Protein AF-A0A4V2URI7-F1 (afdb_monomer_lite)

Foldseek 3Di:
DLVQLVVLQVQLVVLCVCLVVDDDPSSVVSNVSSVVSNVVSVVVNVVVVVVVVD

Radius of gyration: 13.18 Å; chains: 1; bounding box: 33×13×35 Å

pLDDT: mean 90.48, std 10.58, range [51.88, 97.44]

Organism: NCBI:txid86956

Secondary structure (DSSP, 8-state):
-HHHHHHHHHHHHHHHHHGGGS-THHHHHHHHHHHHHHHHHHHHHHHHHHTTT-

Sequence (54 aa):
MAVFGIILIILGCIGLIMGPIMFGDIGIGTTYSGIISIVTGVGFLKMDHDKIKE

Structure (mmCIF, N/CA/C/O backbone):
data_AF-A0A4V2URI7-F1
#
_entry.id   AF-A0A4V2URI7-F1
#
loop_
_atom_site.group_PDB
_atom_site.id
_atom_site.type_symbol
_atom_site.label_atom_id
_atom_site.label_alt_id
_atom_site.label_comp_id
_atom_site.label_asym_id
_atom_site.label_entity_id
_atom_site.label_seq_id
_atom_site.pdbx_PDB_ins_code
_atom_site.Cartn_x
_atom_site.Cartn_y
_atom_site.Cartn_z
_atom_site.occupancy
_atom_site.B_iso_or_equiv
_atom_site.auth_seq_id
_atom_site.auth_comp_id
_atom_site.auth_asym_id
_atom_site.auth_atom_id
_atom_site.pdbx_PDB_model_num
ATOM 1 N N . MET A 1 1 ? -8.362 -4.770 13.553 1.00 80.12 1 MET A N 1
ATOM 2 C CA . MET A 1 1 ? -8.037 -5.108 12.146 1.00 80.12 1 MET A CA 1
ATOM 3 C C . MET A 1 1 ? -7.861 -3.868 11.275 1.00 80.12 1 MET A C 1
ATOM 5 O O . MET A 1 1 ? -7.138 -3.940 10.286 1.00 80.12 1 MET A O 1
ATOM 9 N N . ALA A 1 2 ? -8.407 -2.722 11.692 1.00 85.62 2 ALA A N 1
ATOM 10 C CA . ALA A 1 2 ? -8.240 -1.442 11.010 1.00 85.62 2 ALA A CA 1
ATOM 11 C C . ALA A 1 2 ? -6.784 -1.073 10.663 1.00 85.62 2 ALA A C 1
ATOM 13 O O . ALA A 1 2 ? -6.516 -0.655 9.541 1.00 85.62 2 ALA A O 1
ATOM 14 N N . VAL A 1 3 ? -5.829 -1.293 11.577 1.00 91.31 3 VAL A N 1
ATOM 15 C CA . VAL A 1 3 ? -4.403 -0.981 11.346 1.00 91.31 3 VAL A CA 1
ATOM 16 C C . VAL A 1 3 ? -3.836 -1.739 10.140 1.00 91.31 3 VAL A C 1
ATOM 18 O O . VAL A 1 3 ? -3.210 -1.133 9.274 1.00 91.31 3 VAL A O 1
ATOM 21 N N . PHE A 1 4 ? -4.106 -3.044 10.033 1.00 92.12 4 PHE A N 1
ATOM 22 C CA . PHE A 1 4 ? -3.690 -3.843 8.876 1.00 92.12 4 PHE A CA 1
ATOM 23 C C . PHE A 1 4 ? -4.370 -3.373 7.587 1.00 92.12 4 PHE A C 1
ATOM 25 O O . PHE A 1 4 ? -3.723 -3.313 6.545 1.00 92.12 4 PHE A O 1
ATOM 32 N N . GLY A 1 5 ? -5.645 -2.978 7.664 1.00 93.75 5 GLY A N 1
ATOM 33 C CA . GLY A 1 5 ? -6.375 -2.431 6.522 1.00 93.75 5 GLY A CA 1
ATOM 34 C C . GLY A 1 5 ? -5.754 -1.144 5.974 1.00 93.75 5 GLY A C 1
ATOM 35 O O . GLY A 1 5 ? -5.535 -1.025 4.771 1.00 93.75 5 GLY A O 1
ATOM 36 N N . ILE A 1 6 ? -5.391 -0.213 6.860 1.00 95.31 6 ILE A N 1
ATOM 37 C CA . ILE A 1 6 ? -4.742 1.054 6.490 1.00 95.31 6 ILE A CA 1
ATOM 38 C C . ILE A 1 6 ? -3.367 0.800 5.863 1.00 95.31 6 ILE A C 1
ATOM 40 O O . ILE A 1 6 ? -3.062 1.365 4.813 1.00 95.31 6 ILE A O 1
ATOM 44 N N . ILE A 1 7 ? -2.555 -0.078 6.463 1.00 96.44 7 ILE A N 1
ATOM 45 C CA . ILE A 1 7 ? -1.225 -0.419 5.937 1.00 96.44 7 ILE A CA 1
ATOM 46 C C . ILE A 1 7 ? -1.335 -1.007 4.526 1.00 96.44 7 ILE A C 1
ATOM 48 O O . ILE A 1 7 ? -0.592 -0.592 3.641 1.00 96.44 7 ILE A O 1
ATOM 52 N N . LEU A 1 8 ? -2.278 -1.924 4.295 1.00 96.19 8 LEU A N 1
ATOM 53 C CA . LEU A 1 8 ? -2.490 -2.550 2.988 1.00 96.19 8 LEU A CA 1
ATOM 54 C C . LEU A 1 8 ? -2.924 -1.551 1.909 1.00 96.19 8 LEU A C 1
ATOM 56 O O . LEU A 1 8 ? -2.459 -1.640 0.774 1.00 96.19 8 LEU A O 1
ATOM 60 N N . ILE A 1 9 ? -3.763 -0.572 2.260 1.00 96.88 9 ILE A N 1
ATOM 61 C CA . ILE A 1 9 ? -4.155 0.498 1.333 1.00 96.88 9 ILE A CA 1
A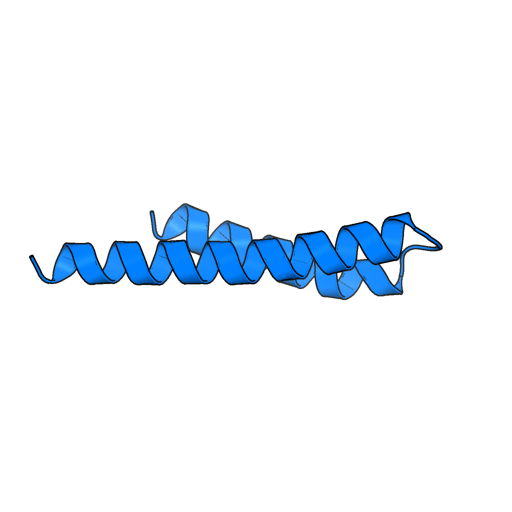TOM 62 C C . ILE A 1 9 ? -2.945 1.360 0.967 1.00 96.88 9 ILE A C 1
ATOM 64 O O . ILE A 1 9 ? -2.719 1.621 -0.212 1.00 96.88 9 ILE A O 1
ATOM 68 N N . ILE A 1 10 ? -2.135 1.761 1.952 1.00 97.19 10 ILE A N 1
ATOM 69 C CA . ILE A 1 10 ? -0.928 2.565 1.710 1.00 97.19 10 ILE A CA 1
ATOM 70 C C . ILE A 1 10 ? 0.053 1.796 0.818 1.00 97.19 10 ILE A C 1
ATOM 72 O O . ILE A 1 10 ? 0.525 2.337 -0.183 1.00 97.19 10 ILE A O 1
ATOM 76 N N . LEU A 1 11 ? 0.322 0.527 1.139 1.00 95.75 11 LEU A N 1
ATOM 77 C CA . LEU A 1 11 ? 1.223 -0.320 0.359 1.00 95.75 11 LEU A CA 1
ATOM 78 C C . LEU A 1 11 ? 0.715 -0.512 -1.075 1.00 95.75 11 LEU A C 1
ATOM 80 O O . LEU A 1 11 ? 1.494 -0.468 -2.025 1.00 95.75 11 LEU A O 1
ATOM 84 N N . GLY A 1 12 ? -0.597 -0.682 -1.236 1.00 96.81 12 GLY A N 1
ATOM 85 C CA . GLY A 1 12 ? -1.214 -0.848 -2.540 1.00 96.81 12 GLY A CA 1
ATOM 86 C C . GLY A 1 12 ? -1.164 0.413 -3.403 1.00 96.81 12 GLY A C 1
ATOM 87 O O . GLY A 1 12 ? -0.869 0.321 -4.595 1.00 96.81 12 GLY A O 1
ATOM 88 N N . CYS A 1 13 ? -1.340 1.595 -2.804 1.00 97.31 13 CYS A N 1
ATOM 89 C CA . CYS A 1 13 ? -1.131 2.875 -3.484 1.00 97.31 13 CYS A CA 1
ATOM 90 C C . CYS A 1 13 ? 0.327 3.050 -3.937 1.00 97.31 13 CYS A C 1
ATOM 92 O O . CYS A 1 13 ? 0.569 3.485 -5.062 1.00 97.31 13 CYS A O 1
ATOM 94 N N . ILE A 1 14 ? 1.298 2.666 -3.101 1.00 96.56 14 ILE A N 1
ATOM 95 C CA . ILE A 1 14 ? 2.722 2.688 -3.472 1.00 96.56 14 ILE A CA 1
ATOM 96 C C . ILE A 1 14 ? 2.984 1.733 -4.644 1.00 96.56 14 ILE A C 1
ATOM 98 O O . ILE A 1 14 ? 3.640 2.124 -5.607 1.00 96.56 14 ILE A O 1
ATOM 102 N N . GLY A 1 15 ? 2.432 0.517 -4.603 1.00 94.56 15 GLY A N 1
ATOM 103 C CA . GLY A 1 15 ? 2.551 -0.462 -5.687 1.00 94.56 15 GLY A CA 1
ATOM 104 C C . GLY A 1 15 ? 1.955 0.027 -7.012 1.00 94.56 15 GLY A C 1
ATOM 105 O O . GLY A 1 15 ? 2.556 -0.172 -8.062 1.00 94.56 15 GLY A O 1
ATOM 106 N N . LEU A 1 16 ? 0.827 0.740 -6.973 1.00 95.50 16 LEU A N 1
ATOM 107 C CA . LEU A 1 16 ? 0.206 1.347 -8.158 1.00 95.50 16 LEU A CA 1
ATOM 108 C C . LEU A 1 16 ? 1.042 2.476 -8.770 1.00 95.50 16 LEU A C 1
ATOM 110 O O . LEU A 1 16 ? 1.043 2.637 -9.986 1.00 95.50 16 LEU A O 1
ATOM 114 N N . ILE A 1 17 ? 1.754 3.246 -7.944 1.00 95.81 17 ILE A N 1
ATOM 115 C CA . ILE A 1 17 ? 2.643 4.317 -8.415 1.00 95.81 17 ILE A CA 1
ATOM 116 C C . ILE A 1 17 ? 3.965 3.738 -8.932 1.00 95.81 17 ILE A C 1
ATOM 118 O O . ILE A 1 17 ? 4.488 4.208 -9.940 1.00 95.81 17 ILE A O 1
ATOM 122 N N . MET A 1 18 ? 4.509 2.715 -8.267 1.00 93.56 18 MET A N 1
ATOM 123 C CA . MET A 1 18 ? 5.768 2.086 -8.669 1.00 93.56 18 MET A CA 1
ATOM 124 C C . MET A 1 18 ? 5.627 1.143 -9.861 1.00 93.56 18 MET A C 1
ATOM 126 O O . MET A 1 18 ? 6.546 1.070 -10.670 1.00 93.56 18 MET A O 1
ATOM 130 N N . GLY A 1 19 ? 4.496 0.452 -10.007 1.00 93.00 19 GLY A N 1
ATOM 131 C CA . GLY A 1 19 ? 4.259 -0.518 -11.077 1.00 93.00 19 GLY A CA 1
ATOM 132 C C . GLY A 1 19 ? 4.565 0.009 -12.488 1.00 93.00 19 GLY A C 1
ATOM 133 O O . GLY A 1 19 ? 5.315 -0.648 -13.205 1.00 93.00 19 GLY A O 1
ATOM 134 N N . PRO A 1 20 ? 4.093 1.210 -12.876 1.00 90.06 20 PRO A N 1
ATOM 135 C CA . PRO A 1 20 ? 4.415 1.830 -14.164 1.00 90.06 20 PRO A CA 1
ATOM 136 C C . PRO A 1 20 ? 5.890 2.225 -14.341 1.00 90.06 20 PRO A C 1
ATOM 138 O O . PRO A 1 20 ? 6.348 2.385 -15.469 1.00 90.06 20 PRO A O 1
ATOM 141 N N . ILE A 1 21 ? 6.626 2.420 -13.241 1.00 94.75 21 ILE A N 1
ATOM 142 C CA . ILE A 1 21 ? 8.051 2.795 -13.243 1.00 94.75 21 ILE A CA 1
ATOM 143 C C . ILE A 1 21 ? 8.934 1.540 -13.385 1.00 94.75 21 ILE A C 1
ATOM 145 O O . ILE A 1 21 ? 10.077 1.617 -13.838 1.00 94.75 21 ILE A O 1
ATOM 149 N N . MET A 1 22 ? 8.410 0.368 -13.022 1.00 92.88 22 MET A N 1
ATOM 150 C CA . MET A 1 22 ? 9.101 -0.915 -13.118 1.00 92.88 22 MET A CA 1
ATOM 151 C C . MET A 1 22 ? 8.928 -1.530 -14.513 1.00 92.88 22 MET A C 1
ATOM 153 O O . MET A 1 22 ? 7.831 -1.588 -15.060 1.00 92.88 22 MET A O 1
ATOM 157 N N . PHE A 1 23 ? 10.022 -2.024 -15.096 1.00 87.88 23 PHE A N 1
ATOM 158 C CA . PHE A 1 23 ? 10.014 -2.590 -16.447 1.00 87.88 23 PHE A CA 1
ATOM 159 C C . PHE A 1 23 ? 9.570 -4.058 -16.476 1.00 87.88 23 PHE A C 1
ATOM 161 O O . PHE A 1 23 ? 10.003 -4.878 -15.665 1.00 87.88 23 PHE A O 1
ATOM 168 N N . GLY A 1 24 ? 8.770 -4.401 -17.486 1.00 87.62 24 GLY A N 1
ATOM 169 C CA . GLY A 1 24 ? 8.394 -5.780 -17.797 1.00 87.62 24 GLY A CA 1
ATOM 170 C C . GLY A 1 24 ? 7.391 -6.392 -16.816 1.00 87.62 24 GLY A C 1
ATOM 171 O O . GLY A 1 24 ? 6.564 -5.701 -16.223 1.00 87.62 24 GLY A O 1
ATOM 172 N N . ASP A 1 25 ? 7.463 -7.713 -16.657 1.00 93.50 25 ASP A N 1
ATOM 173 C CA . ASP A 1 25 ? 6.519 -8.513 -15.861 1.00 93.50 25 ASP A CA 1
ATOM 174 C C . ASP A 1 25 ? 6.487 -8.105 -14.374 1.00 93.50 25 ASP A C 1
ATOM 176 O O . ASP A 1 25 ? 5.456 -8.152 -13.708 1.00 93.50 25 ASP A O 1
ATOM 180 N N . ILE A 1 26 ? 7.600 -7.571 -13.864 1.00 94.44 26 ILE A N 1
ATOM 181 C CA . ILE A 1 26 ? 7.704 -7.079 -12.485 1.00 94.44 26 ILE A CA 1
ATOM 182 C C . ILE A 1 26 ? 6.758 -5.891 -12.244 1.00 94.44 26 ILE A C 1
ATOM 184 O O . ILE A 1 26 ? 6.134 -5.805 -11.183 1.00 94.44 26 ILE A O 1
ATOM 188 N N . GLY A 1 27 ? 6.614 -4.988 -13.220 1.00 94.00 27 GLY A N 1
ATOM 189 C CA . GLY A 1 27 ? 5.703 -3.845 -13.115 1.00 94.00 27 GLY A CA 1
ATOM 190 C C . GLY A 1 27 ? 4.239 -4.270 -13.138 1.00 94.00 27 GLY A C 1
ATOM 19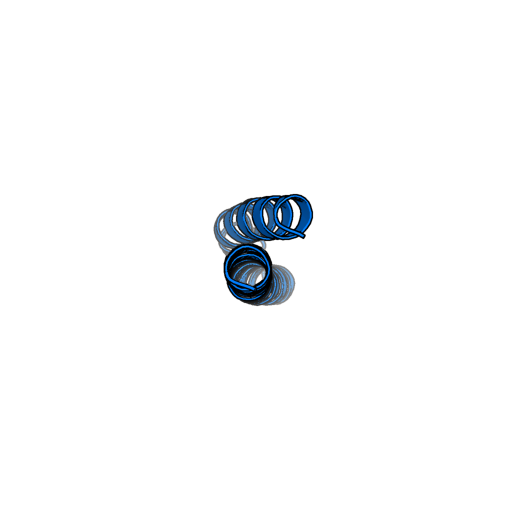1 O O . GLY A 1 27 ? 3.430 -3.780 -12.345 1.00 94.00 27 GLY A O 1
ATOM 192 N N . ILE A 1 28 ? 3.912 -5.258 -13.974 1.00 95.12 28 ILE A N 1
ATOM 193 C CA . ILE A 1 28 ? 2.576 -5.860 -14.041 1.00 95.12 28 ILE A CA 1
ATOM 194 C C . ILE A 1 28 ? 2.255 -6.541 -12.706 1.00 95.12 28 ILE A C 1
ATOM 196 O O . ILE A 1 28 ? 1.249 -6.207 -12.077 1.00 95.12 28 ILE A O 1
ATOM 200 N N . GLY A 1 29 ? 3.141 -7.411 -12.215 1.00 96.44 29 GLY A N 1
ATOM 201 C CA . GLY A 1 29 ? 2.986 -8.089 -10.927 1.00 96.44 29 GLY A CA 1
ATOM 202 C C . GLY A 1 29 ? 2.821 -7.116 -9.756 1.00 96.44 29 GLY A C 1
ATOM 203 O O . GLY A 1 29 ? 1.931 -7.292 -8.924 1.00 96.44 29 GLY A O 1
ATOM 204 N N . THR A 1 30 ? 3.610 -6.040 -9.729 1.00 96.06 30 THR A N 1
ATOM 205 C CA . THR A 1 30 ? 3.520 -4.997 -8.693 1.00 96.06 30 THR A CA 1
ATOM 206 C C . THR A 1 30 ? 2.201 -4.227 -8.771 1.00 96.06 30 THR A C 1
ATOM 208 O O . THR A 1 30 ? 1.584 -3.962 -7.739 1.00 96.06 30 THR A O 1
ATOM 211 N N . THR A 1 31 ? 1.714 -3.934 -9.978 1.00 95.94 31 THR A N 1
ATOM 212 C CA . THR A 1 31 ? 0.429 -3.248 -10.185 1.00 95.94 31 THR A CA 1
ATOM 213 C C . THR A 1 31 ? -0.742 -4.115 -9.718 1.00 95.94 31 THR A C 1
ATOM 215 O O . THR A 1 31 ? -1.590 -3.651 -8.956 1.00 95.94 31 THR A O 1
ATOM 218 N N . TYR A 1 32 ? -0.767 -5.395 -10.107 1.00 96.62 32 TYR A N 1
ATOM 219 C CA . TYR A 1 32 ? -1.799 -6.341 -9.669 1.00 96.62 32 TYR A CA 1
ATOM 220 C C . TYR A 1 32 ? -1.765 -6.572 -8.154 1.00 96.62 32 TYR A C 1
ATOM 222 O O . TYR A 1 32 ? -2.809 -6.530 -7.502 1.00 96.62 32 TYR A O 1
ATOM 230 N N . SER A 1 33 ? -0.572 -6.749 -7.579 1.00 95.75 33 SER A N 1
ATOM 231 C CA . SER A 1 33 ? -0.384 -6.847 -6.127 1.00 95.75 33 SER A CA 1
ATOM 232 C C . SER A 1 33 ? -0.876 -5.586 -5.406 1.00 95.75 33 SER A C 1
ATOM 234 O O . SER A 1 33 ? -1.537 -5.676 -4.367 1.00 95.75 33 SER A O 1
ATOM 236 N N . GLY A 1 34 ? -0.638 -4.408 -5.992 1.00 97.31 34 GLY A N 1
ATOM 237 C CA . GLY A 1 34 ? -1.117 -3.135 -5.471 1.00 97.31 34 GLY A CA 1
ATOM 238 C C . GLY A 1 34 ? -2.643 -3.053 -5.427 1.00 97.31 34 GLY A C 1
ATOM 239 O O . GLY A 1 34 ? -3.216 -2.736 -4.385 1.00 97.31 34 GLY A O 1
ATOM 240 N N . ILE A 1 35 ? -3.312 -3.434 -6.519 1.00 97.31 35 ILE A N 1
ATOM 241 C CA . ILE A 1 35 ? -4.780 -3.475 -6.600 1.00 97.31 35 ILE A CA 1
ATOM 242 C C . ILE A 1 35 ? -5.360 -4.440 -5.554 1.00 97.31 35 ILE A C 1
ATOM 244 O O . ILE A 1 35 ? -6.270 -4.066 -4.811 1.00 97.31 35 ILE A O 1
ATOM 248 N N . ILE A 1 36 ? -4.816 -5.659 -5.444 1.00 97.44 36 ILE A N 1
ATOM 249 C CA . ILE A 1 36 ? -5.292 -6.649 -4.464 1.00 97.44 36 ILE A CA 1
ATOM 250 C C . ILE A 1 36 ? -5.070 -6.164 -3.028 1.00 97.44 36 ILE A C 1
ATOM 252 O O . ILE A 1 36 ? -5.948 -6.346 -2.181 1.00 97.44 36 ILE A O 1
ATOM 256 N N . SER A 1 37 ? -3.944 -5.504 -2.752 1.00 97.25 37 SER A N 1
ATOM 257 C CA . SER A 1 37 ? -3.652 -4.947 -1.428 1.00 97.25 37 SER A CA 1
ATOM 258 C C . SER A 1 37 ? -4.672 -3.878 -1.026 1.00 97.25 37 SER A C 1
ATOM 260 O O . SER A 1 37 ? -5.192 -3.929 0.087 1.00 97.25 37 SER A O 1
ATOM 262 N N . ILE A 1 38 ? -5.059 -2.978 -1.941 1.00 97.44 38 ILE A N 1
ATOM 263 C CA . ILE A 1 38 ? -6.103 -1.972 -1.671 1.00 97.44 38 ILE A CA 1
ATOM 264 C C . ILE A 1 38 ? -7.450 -2.643 -1.383 1.00 97.44 38 ILE A C 1
ATOM 266 O O . ILE A 1 38 ? -8.079 -2.338 -0.370 1.00 97.44 38 ILE A O 1
ATOM 270 N N . VAL A 1 39 ? -7.887 -3.576 -2.238 1.00 97.00 39 VAL A N 1
ATOM 271 C CA . VAL A 1 39 ? -9.178 -4.271 -2.072 1.00 97.00 39 VAL A CA 1
ATOM 272 C C . VAL A 1 39 ? -9.227 -5.021 -0.741 1.00 97.00 39 VAL A C 1
ATOM 274 O O . VAL A 1 39 ? -10.207 -4.923 0.001 1.00 97.00 39 VAL A O 1
ATOM 277 N N . THR A 1 40 ? -8.143 -5.715 -0.399 1.00 95.94 40 THR A N 1
ATOM 278 C CA . THR A 1 40 ? -8.019 -6.445 0.867 1.00 95.94 40 THR A CA 1
ATOM 279 C C . THR A 1 40 ? -8.037 -5.488 2.060 1.00 95.94 40 THR A C 1
ATOM 281 O O . THR A 1 40 ? -8.722 -5.744 3.051 1.00 95.94 40 THR A O 1
ATOM 284 N N . GLY A 1 41 ? -7.341 -4.352 1.966 1.00 95.31 41 GLY A N 1
ATOM 285 C CA . GLY A 1 41 ? -7.305 -3.352 3.0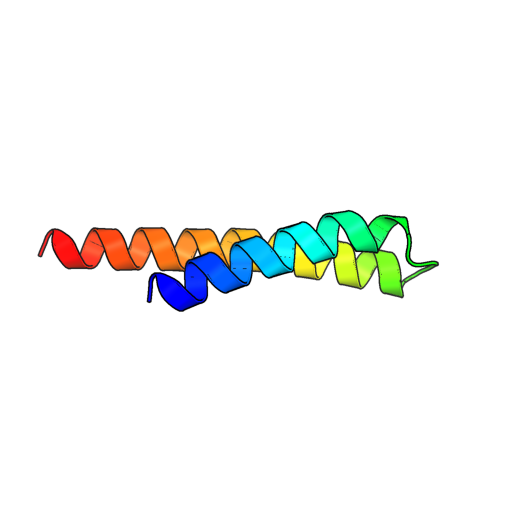28 1.00 95.31 41 GLY A CA 1
ATOM 286 C C . GLY A 1 41 ? -8.666 -2.699 3.296 1.00 95.31 41 GLY A C 1
ATOM 287 O O . GLY A 1 41 ? -9.059 -2.545 4.455 1.00 95.31 41 GLY A O 1
ATOM 288 N N . VAL A 1 42 ? -9.437 -2.414 2.242 1.00 95.38 42 VAL A N 1
ATOM 289 C CA . VAL A 1 42 ? -10.832 -1.954 2.359 1.00 95.38 42 VAL A CA 1
ATOM 290 C C . VAL A 1 42 ? -11.713 -3.029 3.005 1.00 95.38 42 VAL A C 1
ATOM 292 O O . VAL A 1 42 ? -12.527 -2.710 3.873 1.00 95.38 42 VAL A O 1
ATOM 295 N N . GLY A 1 43 ? -11.524 -4.302 2.644 1.00 93.62 43 GLY A N 1
ATOM 296 C CA . GLY A 1 43 ? -12.215 -5.431 3.274 1.00 93.62 43 GLY A CA 1
ATOM 297 C C . GLY A 1 43 ? -11.978 -5.502 4.786 1.00 93.62 43 GLY A C 1
ATOM 298 O O . GLY A 1 43 ? -12.934 -5.613 5.554 1.00 93.62 43 GLY A O 1
ATOM 299 N N . PHE A 1 44 ? -10.725 -5.344 5.226 1.00 93.38 44 PHE A N 1
ATOM 300 C CA . PHE A 1 44 ? -10.378 -5.318 6.650 1.00 93.38 44 PHE A CA 1
ATOM 301 C C . PHE A 1 44 ? -10.998 -4.139 7.403 1.00 93.38 44 PHE A C 1
ATOM 303 O O . PHE A 1 44 ? -11.435 -4.317 8.538 1.00 93.38 44 PHE A O 1
ATOM 310 N N . LEU A 1 45 ? -11.066 -2.953 6.790 1.00 91.38 45 LEU A N 1
ATOM 311 C CA . LEU A 1 45 ? -11.71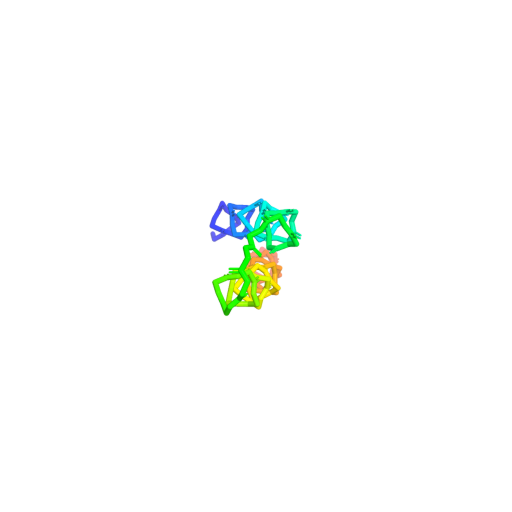0 -1.787 7.403 1.00 91.38 45 LEU A CA 1
ATOM 312 C C . LEU A 1 45 ? -13.224 -1.961 7.530 1.00 91.38 45 LEU A C 1
ATOM 314 O O . LEU A 1 45 ? -13.797 -1.626 8.565 1.00 91.38 45 LEU A O 1
ATOM 318 N N . LYS A 1 46 ? -13.868 -2.531 6.507 1.00 89.38 46 LYS A N 1
ATOM 319 C CA . LYS A 1 46 ? -15.306 -2.812 6.535 1.00 89.38 46 LYS A CA 1
ATOM 320 C C . LYS A 1 46 ? -15.659 -3.835 7.616 1.00 89.38 46 LYS A C 1
ATOM 322 O O . LYS A 1 46 ? -16.632 -3.647 8.335 1.00 89.38 46 LYS A O 1
ATOM 327 N N . MET A 1 47 ? -14.849 -4.883 7.755 1.00 88.50 47 MET A N 1
ATOM 328 C CA . MET A 1 47 ? -15.047 -5.928 8.760 1.00 88.50 47 MET A CA 1
ATOM 329 C C . MET A 1 47 ? -14.812 -5.422 10.192 1.00 88.50 47 MET A C 1
ATOM 331 O O . MET A 1 47 ? -15.495 -5.851 11.115 1.00 88.50 47 MET A O 1
ATOM 335 N N . ASP A 1 48 ? -13.868 -4.499 10.386 1.00 83.56 48 ASP A N 1
ATOM 336 C CA . ASP A 1 48 ? -13.629 -3.850 11.681 1.00 83.56 48 ASP A CA 1
ATOM 337 C C . ASP A 1 48 ? -14.817 -2.963 12.091 1.00 83.56 48 ASP A C 1
ATOM 339 O O . ASP A 1 48 ? -15.276 -3.039 13.225 1.00 83.56 48 ASP A O 1
ATOM 343 N N . HIS A 1 49 ? -15.378 -2.204 11.143 1.00 75.38 49 HIS A N 1
ATOM 344 C CA . HIS A 1 49 ? -16.563 -1.377 11.372 1.00 75.38 49 HIS A CA 1
ATOM 345 C C . HIS A 1 49 ? -1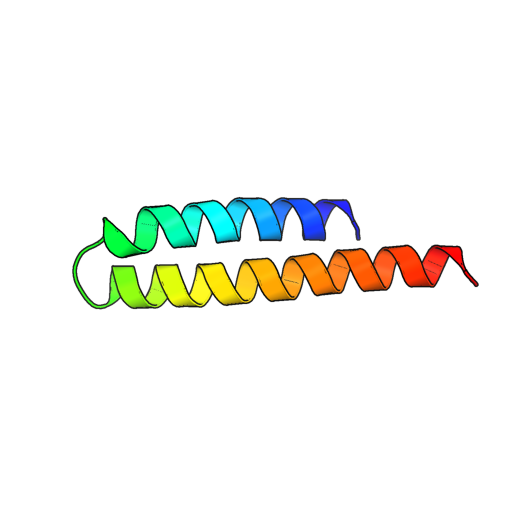7.823 -2.201 11.694 1.00 75.38 49 HIS A C 1
ATOM 347 O O . HIS A 1 49 ? -18.643 -1.775 12.504 1.00 75.38 49 HIS A O 1
ATOM 353 N N . ASP A 1 50 ? -17.991 -3.378 11.084 1.00 73.44 50 ASP A N 1
ATOM 354 C CA . ASP A 1 50 ? -19.130 -4.266 11.367 1.00 73.44 50 ASP A CA 1
ATOM 355 C C . ASP A 1 50 ? -19.086 -4.817 12.804 1.00 73.44 50 ASP A C 1
ATOM 357 O O . ASP A 1 50 ? -20.107 -4.855 13.481 1.00 73.44 50 ASP A O 1
ATOM 361 N N . LYS A 1 51 ? -17.886 -5.107 13.329 1.00 62.47 51 LYS A N 1
ATOM 362 C CA . LYS A 1 51 ? -17.695 -5.553 14.721 1.00 62.47 51 LYS A CA 1
ATOM 363 C C . LYS A 1 51 ? -18.029 -4.509 15.789 1.00 62.47 51 LYS A C 1
ATOM 365 O O . LYS A 1 51 ? -18.111 -4.869 16.954 1.00 62.47 51 LYS A O 1
ATOM 370 N N . ILE A 1 52 ? -18.168 -3.232 15.427 1.00 60.22 52 ILE A N 1
ATOM 371 C CA . ILE A 1 52 ? -18.562 -2.160 16.361 1.00 60.22 52 ILE A CA 1
ATOM 372 C C . ILE A 1 52 ? -20.099 -2.073 16.481 1.00 60.22 52 ILE A C 1
ATOM 374 O O . ILE A 1 52 ? -20.609 -1.416 17.386 1.00 60.22 52 ILE A O 1
ATOM 378 N N . LYS A 1 53 ? -20.848 -2.704 15.563 1.00 57.53 53 LYS A N 1
ATOM 379 C CA . LYS A 1 53 ? -22.320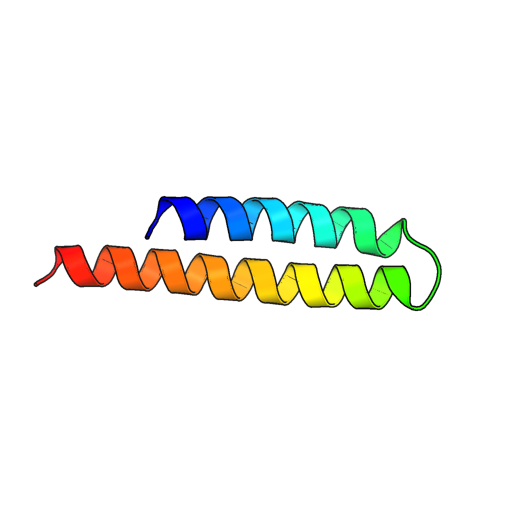 -2.690 15.546 1.00 57.53 53 LYS A CA 1
ATOM 380 C C . LYS A 1 53 ? -22.982 -3.880 16.252 1.00 57.53 53 LYS A C 1
ATOM 382 O O . LYS A 1 53 ? -24.183 -3.789 16.498 1.00 57.53 53 LYS A O 1
ATOM 387 N N . GLU A 1 54 ? -22.243 -4.951 16.537 1.00 51.88 54 GLU A N 1
ATOM 388 C CA . GLU A 1 54 ? -22.651 -6.015 17.476 1.00 51.88 54 GLU A CA 1
ATOM 389 C C . GLU A 1 54 ? -22.357 -5.609 18.924 1.00 51.88 54 GLU A C 1
ATOM 391 O O . GLU A 1 54 ? -23.208 -5.910 19.791 1.00 51.88 54 GLU A O 1
#